Protein AF-A0A2H0BIC8-F1 (afdb_monomer_lite)

Structure (mmCIF, N/CA/C/O backbone):
data_AF-A0A2H0BIC8-F1
#
_entry.id   AF-A0A2H0BIC8-F1
#
loop_
_atom_site.group_PDB
_atom_site.id
_atom_site.type_symbol
_atom_site.label_atom_id
_atom_site.label_alt_id
_atom_site.label_comp_id
_atom_site.label_asym_id
_atom_site.label_entity_id
_atom_site.label_seq_id
_atom_site.pdbx_PDB_ins_code
_atom_site.Cartn_x
_atom_site.Cartn_y
_atom_site.Cartn_z
_atom_site.occupanc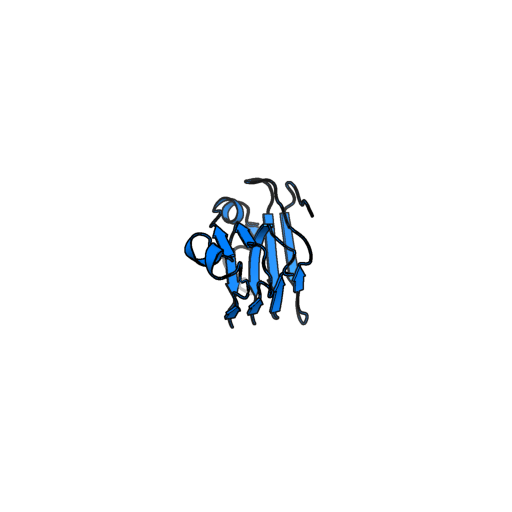y
_atom_site.B_iso_or_equiv
_atom_site.auth_seq_id
_atom_site.auth_comp_id
_atom_site.auth_asym_id
_atom_site.auth_atom_id
_atom_site.pdbx_PDB_model_num
ATOM 1 N N . MET A 1 1 ? -9.216 4.392 -8.056 1.00 85.88 1 MET A N 1
ATOM 2 C CA . MET A 1 1 ? -10.396 4.813 -7.278 1.00 85.88 1 MET A CA 1
ATOM 3 C C . MET A 1 1 ? -10.097 6.130 -6.575 1.00 85.88 1 MET A C 1
ATOM 5 O O . MET A 1 1 ? -9.037 6.263 -5.978 1.00 85.88 1 MET A O 1
ATOM 9 N N . ASN A 1 2 ? -11.008 7.102 -6.663 1.00 89.75 2 ASN A N 1
ATOM 10 C CA . ASN A 1 2 ? -10.920 8.343 -5.892 1.00 89.75 2 ASN A CA 1
ATOM 11 C C . ASN A 1 2 ? -11.881 8.257 -4.698 1.00 89.75 2 ASN A C 1
ATOM 13 O O . ASN A 1 2 ? -13.072 8.011 -4.889 1.00 89.75 2 ASN A O 1
ATOM 17 N N . LEU A 1 3 ? -11.354 8.418 -3.488 1.00 89.50 3 LEU A N 1
ATOM 18 C CA . LEU A 1 3 ? -12.114 8.424 -2.238 1.00 89.50 3 LEU A CA 1
ATOM 19 C C . LEU A 1 3 ? -12.528 9.841 -1.811 1.00 89.50 3 LEU A C 1
ATOM 21 O O . LEU A 1 3 ? -13.367 9.976 -0.919 1.00 89.50 3 LEU A O 1
ATOM 25 N N . GLY A 1 4 ? -11.986 10.880 -2.452 1.00 92.19 4 GLY A N 1
ATOM 26 C CA . GLY A 1 4 ? -12.261 12.280 -2.148 1.00 92.19 4 GLY A CA 1
ATOM 27 C C . GLY A 1 4 ? -11.980 12.606 -0.681 1.00 92.19 4 GLY A C 1
ATOM 28 O O . GLY A 1 4 ? -10.964 12.194 -0.120 1.00 92.19 4 GLY A O 1
ATOM 29 N N . ASN A 1 5 ? -12.933 13.267 -0.030 1.00 93.06 5 ASN A N 1
ATOM 30 C CA . ASN A 1 5 ? -12.885 13.636 1.387 1.00 93.06 5 ASN A CA 1
ATOM 31 C C . ASN A 1 5 ? -13.324 12.523 2.362 1.00 93.06 5 ASN A C 1
ATOM 33 O O . ASN A 1 5 ? -13.522 12.776 3.554 1.00 93.06 5 ASN A O 1
ATOM 37 N N . ARG A 1 6 ? -13.532 11.288 1.887 1.00 91.75 6 ARG A N 1
ATOM 38 C CA . ARG A 1 6 ? -13.999 10.199 2.753 1.00 91.75 6 ARG A CA 1
ATOM 39 C C . ARG A 1 6 ? -12.873 9.709 3.657 1.00 91.75 6 ARG A C 1
ATOM 41 O O . ARG A 1 6 ? -11.721 9.591 3.247 1.00 91.75 6 ARG A O 1
ATOM 48 N N . LYS A 1 7 ? -13.250 9.353 4.885 1.00 91.88 7 LYS A N 1
ATOM 49 C CA . LYS A 1 7 ? -12.394 8.630 5.828 1.00 91.88 7 LYS A CA 1
ATOM 50 C C . LYS A 1 7 ? -12.796 7.163 5.817 1.00 91.88 7 LYS A C 1
ATOM 52 O O . LYS A 1 7 ? -13.898 6.827 6.248 1.00 91.88 7 LYS A O 1
ATOM 57 N N . VAL A 1 8 ? -11.934 6.308 5.286 1.00 93.62 8 VAL A N 1
ATOM 58 C CA . VAL A 1 8 ? -12.179 4.875 5.128 1.00 93.62 8 VAL A CA 1
ATOM 59 C C . VAL A 1 8 ? -11.086 4.116 5.866 1.00 93.62 8 VAL A C 1
ATOM 61 O O . VAL A 1 8 ? -9.904 4.414 5.726 1.00 93.62 8 VAL A O 1
ATOM 64 N N . ILE A 1 9 ? -11.486 3.137 6.670 1.00 93.75 9 ILE A N 1
ATOM 65 C CA . ILE A 1 9 ? -10.557 2.233 7.343 1.00 93.75 9 ILE A CA 1
ATOM 66 C C . ILE A 1 9 ? -10.959 0.817 6.975 1.00 93.75 9 ILE A C 1
ATOM 68 O O . ILE A 1 9 ? -12.111 0.429 7.170 1.00 93.75 9 ILE A O 1
ATOM 72 N N . LEU A 1 10 ? -10.012 0.077 6.416 1.00 94.94 10 LEU A N 1
ATOM 73 C CA . LEU A 1 10 ? -10.180 -1.303 6.010 1.00 94.94 10 LEU A CA 1
ATOM 74 C C . LEU A 1 10 ? -9.388 -2.195 6.966 1.00 94.94 10 LEU A C 1
ATOM 76 O O . LEU A 1 10 ? -8.160 -2.158 6.974 1.00 94.94 10 LEU A O 1
ATOM 80 N N . PHE A 1 11 ? -10.108 -2.992 7.752 1.00 95.19 11 PHE A N 1
ATOM 81 C CA . PHE A 1 11 ? -9.542 -4.064 8.564 1.00 95.19 11 PHE A CA 1
ATOM 82 C C . PHE A 1 11 ? -9.804 -5.390 7.858 1.00 95.19 11 PHE A C 1
ATOM 84 O O . PHE A 1 11 ? -10.960 -5.716 7.586 1.00 95.19 11 PHE A O 1
ATOM 91 N N . VAL A 1 12 ? -8.747 -6.137 7.555 1.00 96.44 12 VAL A N 1
ATOM 92 C CA . VAL A 1 12 ? -8.843 -7.454 6.919 1.00 96.44 12 VAL A CA 1
ATOM 93 C C . VAL A 1 12 ? -8.196 -8.486 7.824 1.00 96.44 12 VAL A C 1
ATOM 95 O O . VAL A 1 12 ? -7.029 -8.367 8.188 1.00 96.44 12 VAL A O 1
ATOM 98 N N . ASP A 1 13 ? -8.979 -9.494 8.192 1.00 96.12 13 ASP A N 1
ATOM 99 C CA . ASP A 1 13 ? -8.536 -10.611 9.015 1.00 96.12 13 ASP A CA 1
ATOM 100 C C . ASP A 1 13 ? -8.624 -11.909 8.207 1.00 96.12 13 ASP A C 1
ATOM 102 O O . ASP A 1 13 ? -9.652 -12.216 7.601 1.00 96.12 13 ASP A O 1
ATOM 106 N N . GLY A 1 14 ? -7.525 -12.658 8.173 1.00 94.38 14 GLY A N 1
ATOM 107 C CA . GLY A 1 14 ? -7.454 -13.996 7.597 1.00 94.38 14 GLY A CA 1
ATOM 108 C C . GLY A 1 14 ? -7.264 -14.055 6.080 1.00 94.38 14 GLY A C 1
ATOM 109 O O . GLY A 1 14 ? -7.136 -15.160 5.555 1.00 94.38 14 GLY A O 1
ATOM 110 N N . ALA A 1 15 ? -7.190 -12.917 5.381 1.00 96.12 15 ALA A N 1
ATOM 111 C CA . ALA A 1 15 ? -7.044 -12.862 3.925 1.00 96.12 15 ALA A CA 1
ATOM 112 C C . ALA A 1 15 ? -6.028 -11.808 3.459 1.00 96.12 15 ALA A C 1
ATOM 114 O O . ALA A 1 15 ? -5.870 -10.756 4.081 1.00 96.12 15 ALA A O 1
ATOM 115 N N . ASP A 1 16 ? -5.365 -12.094 2.337 1.00 97.38 16 ASP A N 1
ATOM 116 C CA . ASP A 1 16 ? -4.498 -11.136 1.653 1.00 97.38 16 ASP A CA 1
ATOM 117 C C . ASP A 1 16 ? -5.321 -10.003 1.017 1.00 97.38 16 ASP A C 1
ATOM 119 O O . ASP A 1 16 ? -6.472 -10.189 0.612 1.00 97.38 16 ASP A O 1
ATOM 123 N N . VAL A 1 17 ? -4.717 -8.819 0.916 1.00 97.50 17 VAL A N 1
ATOM 124 C CA . VAL A 1 17 ? -5.339 -7.637 0.304 1.00 97.50 17 VAL A CA 1
ATOM 125 C C . VAL A 1 17 ? -4.640 -7.314 -1.005 1.00 97.50 17 VAL A C 1
ATOM 127 O O . VAL A 1 17 ? -3.421 -7.170 -1.034 1.00 97.50 17 VAL A O 1
ATOM 130 N N . TYR A 1 18 ? -5.419 -7.143 -2.071 1.00 97.44 18 TYR A N 1
ATOM 131 C CA . TYR A 1 18 ? -4.915 -6.827 -3.404 1.00 97.44 18 TYR A CA 1
ATOM 132 C C . TY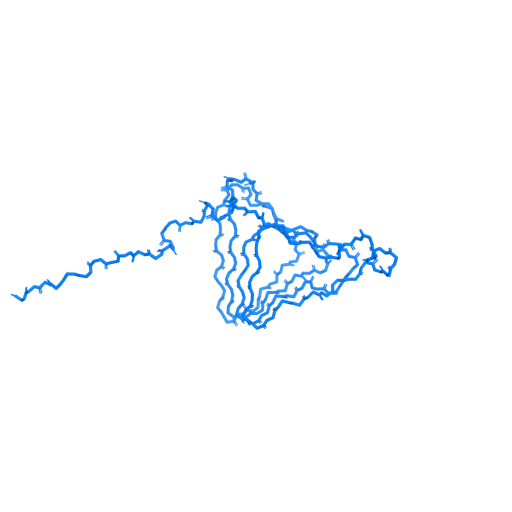R A 1 18 ? -5.366 -5.432 -3.828 1.00 97.44 18 TYR A C 1
ATOM 134 O O . TYR A 1 18 ? -6.558 -5.119 -3.820 1.00 97.44 18 TYR A O 1
ATOM 142 N N . PHE A 1 19 ? -4.408 -4.598 -4.222 1.00 96.88 19 PHE A N 1
ATOM 143 C CA . PHE A 1 19 ? -4.656 -3.299 -4.837 1.00 96.88 19 PHE A CA 1
ATOM 144 C C . PHE A 1 19 ? -4.312 -3.367 -6.319 1.00 96.88 19 PHE A C 1
ATOM 146 O O . PHE A 1 19 ? -3.144 -3.348 -6.695 1.00 96.88 19 PHE A O 1
ATOM 153 N N . GLU A 1 20 ? -5.343 -3.416 -7.159 1.00 96.31 20 GLU A N 1
ATOM 154 C CA . GLU A 1 20 ? -5.210 -3.5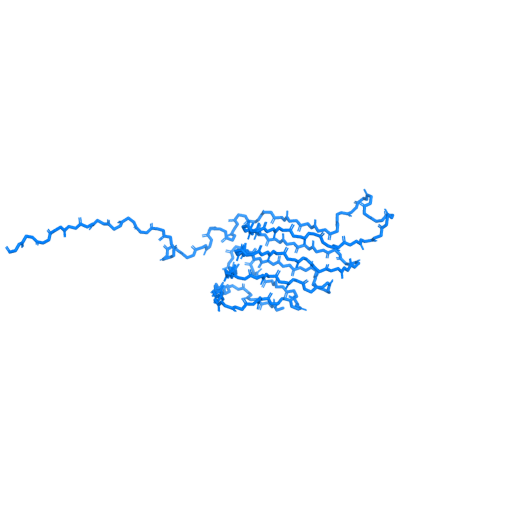17 -8.622 1.00 96.31 20 GLU A CA 1
ATOM 155 C C . GLU A 1 20 ? -5.294 -2.159 -9.338 1.00 96.31 20 GLU A C 1
ATOM 157 O O . GLU A 1 20 ? -5.155 -2.068 -10.558 1.00 96.31 20 GLU A O 1
ATOM 162 N N . GLY A 1 21 ? -5.542 -1.080 -8.594 1.00 96.00 21 GLY A N 1
ATOM 163 C CA . GLY A 1 21 ? -5.674 0.261 -9.148 1.00 96.00 21 GLY A CA 1
ATOM 164 C C . GLY A 1 21 ? -5.250 1.348 -8.171 1.00 96.00 21 GLY A C 1
ATOM 165 O O . GLY A 1 21 ? -5.212 1.139 -6.959 1.00 96.00 21 GLY A O 1
ATOM 166 N N . ASP A 1 22 ? -4.965 2.526 -8.722 1.00 96.81 22 ASP A N 1
ATOM 167 C CA . ASP A 1 22 ? -4.523 3.685 -7.947 1.00 96.81 22 ASP A CA 1
ATOM 168 C C . ASP A 1 22 ? -5.558 4.098 -6.901 1.00 96.81 22 ASP A C 1
ATOM 170 O O . ASP A 1 22 ? -6.763 4.062 -7.165 1.00 96.81 22 ASP A O 1
ATOM 174 N N . ILE A 1 23 ? -5.099 4.581 -5.751 1.00 95.69 23 ILE A N 1
ATOM 175 C CA . ILE A 1 23 ? -5.956 5.140 -4.703 1.00 95.69 23 ILE A CA 1
ATOM 176 C C . ILE A 1 23 ? -5.577 6.597 -4.482 1.00 95.69 23 ILE A C 1
ATOM 178 O O . ILE A 1 23 ? -4.413 6.907 -4.235 1.00 95.69 23 ILE A O 1
ATOM 182 N N . LYS A 1 24 ? -6.575 7.481 -4.557 1.00 94.50 24 LYS A N 1
ATOM 183 C CA . LYS A 1 24 ? -6.428 8.913 -4.283 1.00 94.50 24 LYS A CA 1
ATOM 184 C C . LYS A 1 24 ? -7.425 9.369 -3.222 1.00 94.50 24 LYS A C 1
ATOM 186 O O . LYS A 1 24 ? -8.573 8.920 -3.226 1.00 94.50 24 LYS A O 1
ATOM 191 N N . VAL A 1 25 ? -6.977 10.262 -2.352 1.00 92.88 25 VAL A N 1
ATOM 192 C CA . VAL A 1 25 ? -7.749 10.992 -1.345 1.00 92.88 25 VAL A CA 1
ATOM 193 C C . VAL A 1 25 ? -7.506 12.489 -1.537 1.00 92.88 25 VAL A C 1
ATOM 195 O O . VAL A 1 25 ? -6.449 12.898 -2.014 1.00 92.88 25 VAL A O 1
ATOM 198 N N . ASP A 1 26 ? -8.475 13.319 -1.167 1.00 92.19 26 ASP A N 1
ATOM 199 C CA . ASP A 1 26 ? -8.274 14.768 -1.189 1.00 92.19 26 ASP A CA 1
ATOM 200 C C . ASP A 1 26 ? -7.326 15.150 -0.042 1.00 92.19 26 ASP A C 1
ATOM 202 O O . ASP A 1 26 ? -7.629 14.901 1.130 1.00 92.19 26 ASP A O 1
ATOM 206 N N . GLU A 1 27 ? -6.168 15.724 -0.375 1.00 85.38 27 GLU A N 1
ATOM 207 C CA . GLU A 1 27 ? -5.122 16.073 0.595 1.00 85.38 27 GLU A CA 1
ATOM 208 C C . GLU A 1 27 ? -5.691 16.954 1.724 1.00 85.38 27 GLU A C 1
ATOM 210 O O . GLU A 1 27 ? -6.427 17.917 1.496 1.00 85.38 27 GLU A O 1
ATOM 215 N N . GLY A 1 28 ? -5.394 16.595 2.976 1.00 86.69 28 GLY A N 1
ATOM 216 C CA . GLY A 1 28 ? -5.899 17.306 4.154 1.00 86.69 28 GLY A CA 1
ATOM 217 C C . GLY A 1 28 ? -7.390 17.117 4.473 1.00 86.69 28 GLY A C 1
ATOM 218 O O . GLY A 1 28 ? -7.852 17.661 5.477 1.00 86.69 28 GLY A O 1
ATOM 219 N N . GLN A 1 29 ? -8.143 16.326 3.700 1.00 90.62 29 GLN A N 1
ATOM 220 C CA . GLN A 1 29 ? -9.574 16.085 3.946 1.00 90.62 29 GLN A CA 1
ATOM 221 C C . GLN A 1 29 ? -9.943 14.598 3.991 1.00 90.62 29 GLN A C 1
ATOM 223 O O . GLN A 1 29 ? -10.707 14.180 4.866 1.00 90.62 29 GLN A O 1
ATOM 228 N N . GLY A 1 30 ? -9.400 13.801 3.071 1.00 91.56 30 GLY A N 1
ATOM 229 C CA . GLY A 1 30 ? -9.616 12.361 2.993 1.00 91.56 30 GLY A CA 1
ATOM 230 C C . GLY A 1 30 ? -8.605 11.561 3.812 1.00 91.56 30 GLY A C 1
ATOM 231 O O . GLY A 1 30 ? -7.499 12.010 4.095 1.00 91.56 30 GLY A O 1
ATOM 232 N N . PHE A 1 31 ? -8.992 10.352 4.212 1.00 92.81 31 PHE A N 1
ATOM 233 C CA . PHE A 1 31 ? -8.119 9.448 4.956 1.00 92.81 31 PHE A CA 1
ATOM 234 C C . PHE A 1 31 ? -8.383 8.008 4.537 1.00 92.81 31 PHE A C 1
ATOM 236 O O . PHE A 1 31 ? -9.535 7.573 4.523 1.00 92.81 31 PHE A O 1
ATOM 243 N N . PHE A 1 32 ? -7.324 7.258 4.244 1.00 94.81 32 PHE A N 1
ATOM 244 C CA . PHE A 1 32 ? -7.428 5.833 3.970 1.00 94.81 32 PHE A CA 1
ATOM 245 C C . PHE A 1 32 ? -6.364 5.057 4.741 1.00 94.81 32 PHE A C 1
ATOM 247 O O . PHE A 1 32 ? -5.171 5.334 4.621 1.00 94.81 32 PHE A O 1
ATOM 254 N N . LEU A 1 33 ? -6.816 4.098 5.546 1.00 95.06 33 LEU A N 1
ATOM 255 C CA . LEU A 1 33 ? -5.970 3.211 6.339 1.00 95.06 33 LEU A CA 1
ATOM 256 C C . LEU A 1 33 ? -6.346 1.766 6.050 1.00 95.06 33 LEU A C 1
ATOM 258 O O . LEU A 1 33 ? -7.524 1.409 6.075 1.00 95.06 33 LEU A O 1
ATOM 262 N N . VAL A 1 34 ? -5.334 0.943 5.815 1.00 96.25 34 VAL A N 1
ATOM 263 C CA . VAL A 1 34 ? -5.475 -0.485 5.552 1.00 96.25 34 VAL A CA 1
ATOM 264 C C . VAL A 1 34 ? -4.658 -1.237 6.585 1.00 96.25 34 VAL A C 1
ATOM 266 O O . VAL A 1 34 ? -3.454 -1.019 6.700 1.00 96.25 34 VAL A O 1
ATOM 269 N N . ILE A 1 35 ? -5.322 -2.114 7.328 1.00 96.06 35 ILE A N 1
ATOM 270 C CA . ILE A 1 35 ? -4.710 -2.986 8.325 1.00 96.06 35 ILE A CA 1
ATOM 271 C C . ILE A 1 35 ? -5.058 -4.424 7.953 1.00 96.06 35 ILE A C 1
ATOM 273 O O . ILE A 1 35 ? -6.238 -4.773 7.887 1.00 96.06 35 ILE A O 1
ATOM 277 N N . SER A 1 36 ? -4.041 -5.247 7.708 1.00 97.12 36 SER A N 1
ATOM 278 C CA . SER A 1 36 ? -4.193 -6.673 7.416 1.00 97.12 36 SER A CA 1
ATOM 279 C C . SER A 1 36 ? -3.257 -7.511 8.279 1.00 97.12 36 SER A C 1
ATOM 281 O O . SER A 1 36 ? -2.078 -7.187 8.413 1.00 97.12 36 SER A O 1
ATOM 283 N N . ASN A 1 37 ? -3.753 -8.628 8.817 1.00 96.81 37 ASN A N 1
ATOM 284 C CA . ASN A 1 37 ? -2.901 -9.622 9.481 1.00 96.81 37 ASN A CA 1
ATOM 285 C C . ASN A 1 37 ? -2.219 -10.604 8.499 1.00 96.81 37 ASN A C 1
ATOM 287 O O . ASN A 1 37 ? -1.572 -11.572 8.911 1.00 96.81 37 ASN A O 1
ATOM 291 N N . LYS A 1 38 ? -2.382 -10.382 7.192 1.00 97.56 38 LYS A N 1
ATOM 292 C CA . LYS A 1 38 ? -1.761 -11.144 6.102 1.00 97.56 38 LYS A CA 1
ATOM 293 C C . LYS A 1 38 ? -0.903 -10.223 5.235 1.00 97.56 38 LYS A C 1
ATOM 295 O O . LYS A 1 38 ? -0.307 -9.272 5.747 1.00 97.56 38 LYS A O 1
ATOM 300 N N . ASN A 1 39 ? -0.761 -10.542 3.951 1.00 98.12 39 ASN A N 1
ATOM 301 C CA . ASN A 1 39 ? 0.026 -9.756 3.019 1.00 98.12 39 ASN A CA 1
ATOM 302 C C . ASN A 1 39 ? -0.835 -8.686 2.343 1.00 98.12 39 ASN A C 1
ATOM 304 O O . ASN A 1 39 ? -2.044 -8.838 2.154 1.00 98.12 39 ASN A O 1
ATOM 308 N N . ILE A 1 40 ? -0.178 -7.604 1.946 1.00 98.44 40 ILE A N 1
ATOM 309 C CA . ILE A 1 40 ? -0.725 -6.577 1.068 1.00 98.44 40 ILE A CA 1
ATOM 310 C C . ILE A 1 40 ? 0.064 -6.633 -0.239 1.00 98.44 40 ILE A C 1
ATOM 312 O O . ILE A 1 40 ? 1.283 -6.456 -0.243 1.00 98.44 40 ILE A O 1
ATOM 316 N N . TYR A 1 41 ? -0.639 -6.873 -1.341 1.00 98.25 41 TYR A N 1
ATOM 317 C CA . TYR A 1 41 ? -0.090 -6.940 -2.688 1.00 98.25 41 TYR A CA 1
ATOM 318 C C . TYR A 1 41 ? -0.534 -5.729 -3.497 1.00 98.25 41 TYR A C 1
ATOM 320 O O . TYR A 1 41 ? -1.728 -5.450 -3.629 1.00 98.25 41 TYR A O 1
ATOM 328 N N . ILE A 1 42 ? 0.436 -5.023 -4.065 1.00 98.06 42 ILE A N 1
ATOM 329 C CA . ILE A 1 42 ? 0.210 -3.939 -5.011 1.00 98.06 42 ILE A CA 1
ATOM 330 C C . ILE A 1 42 ? 0.472 -4.480 -6.414 1.00 98.06 42 ILE A C 1
ATOM 332 O O . ILE A 1 42 ? 1.549 -5.007 -6.692 1.00 98.06 42 ILE A O 1
ATOM 336 N N . ASP A 1 43 ? -0.510 -4.358 -7.305 1.00 97.69 43 ASP A N 1
ATOM 337 C CA . ASP A 1 43 ? -0.337 -4.736 -8.704 1.00 97.69 43 ASP A CA 1
ATOM 338 C C . ASP A 1 43 ? 0.704 -3.829 -9.378 1.00 97.69 43 ASP A C 1
ATOM 340 O O . ASP A 1 43 ? 0.804 -2.627 -9.105 1.00 97.69 43 ASP A O 1
ATOM 344 N N . SER A 1 44 ? 1.484 -4.393 -10.296 1.00 96.62 44 SER A N 1
ATOM 345 C CA . SER A 1 44 ? 2.562 -3.676 -10.976 1.00 96.62 44 SER A CA 1
ATOM 346 C C . SER A 1 44 ? 2.080 -2.535 -11.878 1.00 96.62 44 SER A C 1
ATOM 348 O O . SER A 1 44 ? 2.863 -1.650 -12.229 1.00 96.62 44 SER A O 1
ATOM 350 N N . LYS A 1 45 ? 0.790 -2.505 -12.238 1.00 96.06 45 LYS A N 1
ATOM 351 C CA . LYS A 1 45 ? 0.170 -1.419 -13.009 1.00 96.06 45 LYS A CA 1
ATOM 352 C C . LYS A 1 45 ? -0.183 -0.208 -12.155 1.00 96.06 45 LYS A C 1
ATOM 354 O O . LYS A 1 45 ? -0.378 0.861 -12.734 1.00 96.06 45 LYS A O 1
ATOM 359 N N . VAL A 1 46 ? -0.276 -0.359 -10.832 1.00 97.25 46 VAL A N 1
ATOM 360 C CA . VAL A 1 46 ? -0.555 0.748 -9.908 1.00 97.25 46 VAL A CA 1
ATOM 361 C C . VAL A 1 46 ? 0.621 1.712 -9.921 1.00 97.25 46 VAL A C 1
ATOM 363 O O . VAL A 1 46 ? 1.768 1.294 -9.798 1.00 97.25 46 VAL A O 1
ATOM 366 N N . THR A 1 47 ? 0.351 3.002 -10.052 1.00 97.19 47 THR A N 1
ATOM 367 C CA . THR A 1 47 ? 1.377 4.056 -10.081 1.00 97.19 47 THR A CA 1
ATOM 368 C C . THR A 1 47 ? 1.250 5.031 -8.921 1.00 97.19 47 THR A C 1
ATOM 370 O O . THR A 1 47 ? 2.245 5.637 -8.537 1.00 97.19 47 THR A O 1
ATOM 373 N N . GLY A 1 48 ? 0.063 5.149 -8.319 1.00 96.44 48 GLY A N 1
ATOM 374 C CA . GLY A 1 48 ? -0.193 6.095 -7.237 1.00 96.44 48 GLY A CA 1
ATOM 375 C C . GLY A 1 48 ? -1.057 5.511 -6.127 1.00 96.44 48 GLY A C 1
ATOM 376 O O . GLY A 1 48 ? -2.185 5.079 -6.364 1.00 96.44 48 GLY A O 1
ATOM 377 N N . LEU A 1 49 ? -0.556 5.562 -4.896 1.00 96.56 49 LEU A N 1
ATOM 378 C CA . LEU A 1 49 ? -1.296 5.185 -3.695 1.00 96.56 49 LEU A CA 1
ATOM 379 C C . LEU A 1 49 ? -1.210 6.298 -2.661 1.00 96.56 49 LEU A C 1
ATOM 381 O O . LEU A 1 49 ? -0.125 6.772 -2.345 1.00 96.56 49 LEU A O 1
ATOM 385 N N . GLN A 1 50 ? -2.353 6.683 -2.109 1.00 95.19 50 GLN A N 1
ATOM 386 C CA . GLN A 1 50 ? -2.433 7.617 -0.992 1.00 95.19 50 GLN A CA 1
ATOM 387 C C . GLN A 1 50 ? -3.130 6.933 0.181 1.00 95.19 50 GLN A C 1
ATOM 389 O O . GLN A 1 50 ? -4.360 6.839 0.208 1.00 95.19 50 GLN A O 1
ATOM 394 N N . ALA A 1 51 ? -2.344 6.377 1.103 1.00 94.44 51 ALA A N 1
ATOM 395 C CA . ALA A 1 51 ? -2.867 5.632 2.244 1.00 94.44 51 ALA A CA 1
ATOM 396 C C . ALA A 1 51 ? -1.808 5.396 3.329 1.00 94.44 51 ALA A C 1
ATOM 398 O O . ALA A 1 51 ? -0.603 5.541 3.115 1.00 94.44 51 ALA A O 1
ATOM 399 N N . VAL A 1 52 ? -2.283 4.950 4.488 1.00 95.31 52 VAL A N 1
ATOM 400 C CA . VAL A 1 52 ? -1.456 4.313 5.514 1.00 95.31 52 VAL A CA 1
ATOM 401 C C . VAL A 1 52 ? -1.687 2.803 5.448 1.00 95.31 52 VAL A C 1
ATOM 403 O O . VAL A 1 52 ? -2.827 2.347 5.529 1.00 95.31 52 VAL A O 1
ATOM 406 N N . PHE A 1 53 ? -0.617 2.030 5.298 1.00 96.69 53 PHE A N 1
ATOM 407 C CA . PHE A 1 53 ? -0.653 0.573 5.206 1.00 96.69 53 PHE A CA 1
ATOM 408 C C . PHE A 1 53 ? 0.032 -0.067 6.402 1.00 96.69 53 PHE A C 1
ATOM 410 O O . PHE A 1 53 ? 1.127 0.336 6.800 1.00 96.69 53 PHE A O 1
ATOM 417 N N . LEU A 1 54 ? -0.609 -1.106 6.920 1.00 96.50 54 LEU A N 1
ATOM 418 C CA . LEU A 1 54 ? -0.125 -1.907 8.023 1.00 96.50 54 LEU A CA 1
ATOM 419 C C . LEU A 1 54 ? -0.369 -3.389 7.718 1.00 96.50 54 LEU A C 1
ATOM 421 O O . LEU A 1 54 ? -1.519 -3.800 7.560 1.00 96.50 54 LEU A O 1
ATOM 425 N N . ALA A 1 55 ? 0.702 -4.174 7.611 1.00 97.75 55 ALA A N 1
ATOM 426 C CA . ALA A 1 55 ? 0.636 -5.599 7.285 1.00 97.75 55 ALA A CA 1
ATOM 427 C C . ALA A 1 55 ? 1.430 -6.446 8.287 1.00 97.75 55 ALA A C 1
ATOM 429 O O . ALA A 1 55 ? 2.627 -6.233 8.456 1.00 97.75 55 ALA A O 1
ATOM 430 N N . ASP A 1 56 ? 0.829 -7.457 8.908 1.00 96.81 56 ASP A N 1
ATOM 431 C CA . ASP A 1 56 ? 1.592 -8.327 9.819 1.00 96.81 56 ASP A CA 1
ATOM 432 C C . ASP A 1 56 ? 2.624 -9.176 9.062 1.00 96.81 56 ASP A C 1
ATOM 434 O O . ASP A 1 56 ? 3.746 -9.361 9.534 1.00 96.81 56 ASP A O 1
ATOM 438 N N . GLN A 1 57 ? 2.284 -9.674 7.867 1.00 96.94 57 GLN A N 1
ATOM 439 C CA . GLN A 1 57 ? 3.196 -10.531 7.104 1.00 96.94 57 GLN A CA 1
ATOM 440 C C . GLN A 1 57 ? 4.081 -9.742 6.145 1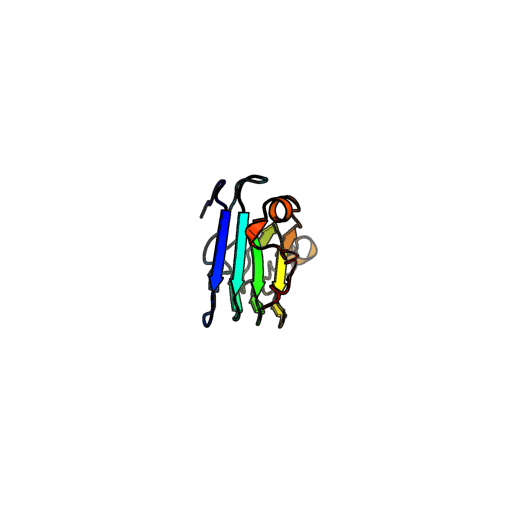.00 96.94 57 GLN A C 1
ATOM 442 O O . GLN A 1 57 ? 5.296 -9.699 6.321 1.00 96.94 57 GLN A O 1
ATOM 447 N N . GLY A 1 58 ? 3.513 -9.107 5.124 1.00 97.50 58 GLY A N 1
ATOM 448 C CA . GLY A 1 58 ? 4.349 -8.411 4.159 1.00 97.50 58 GLY A CA 1
ATOM 449 C C . GLY A 1 58 ? 3.621 -7.433 3.262 1.00 97.50 58 GLY A C 1
ATOM 450 O O . GLY A 1 58 ? 2.420 -7.547 3.034 1.00 97.50 58 GLY A O 1
ATOM 451 N N . PHE A 1 59 ? 4.379 -6.476 2.743 1.00 98.31 59 PHE A N 1
ATOM 452 C CA . PHE A 1 59 ? 3.935 -5.519 1.740 1.00 98.31 59 PHE A CA 1
ATOM 453 C C . PHE A 1 59 ? 4.755 -5.716 0.464 1.00 98.31 59 PHE A C 1
ATOM 455 O O . PHE A 1 59 ? 5.976 -5.589 0.503 1.00 98.31 59 PHE A O 1
ATOM 462 N N . TYR A 1 60 ? 4.097 -6.030 -0.649 1.00 98.31 60 TYR A N 1
ATOM 463 C CA . TYR A 1 60 ? 4.732 -6.411 -1.913 1.00 98.31 60 TYR A CA 1
ATOM 464 C C . TYR A 1 60 ? 4.344 -5.415 -3.006 1.00 98.31 60 TYR A C 1
ATOM 466 O O . TYR A 1 60 ? 3.157 -5.251 -3.291 1.00 98.31 60 TYR A O 1
ATOM 474 N N . THR A 1 61 ? 5.323 -4.745 -3.624 1.00 97.56 61 THR A N 1
ATOM 475 C CA . THR A 1 61 ? 5.067 -3.677 -4.617 1.00 97.56 61 THR A CA 1
ATOM 476 C C . THR A 1 61 ? 4.759 -4.191 -6.029 1.00 97.56 61 THR A C 1
ATOM 478 O O . THR A 1 61 ? 4.375 -3.397 -6.899 1.00 97.56 61 THR A O 1
ATOM 481 N N . GLY A 1 62 ? 4.911 -5.507 -6.233 1.00 96.31 62 GLY A N 1
ATOM 482 C CA . GLY A 1 62 ? 4.679 -6.205 -7.494 1.00 96.31 62 GLY A CA 1
ATOM 483 C C . GLY A 1 62 ? 5.816 -5.998 -8.497 1.00 96.31 62 GLY A C 1
ATOM 484 O O . GLY A 1 62 ? 6.349 -4.902 -8.634 1.00 96.31 62 GLY A O 1
ATOM 485 N N . THR A 1 63 ? 6.195 -7.046 -9.229 1.00 96.75 63 THR A N 1
ATOM 486 C CA . THR A 1 63 ? 7.246 -6.947 -10.255 1.00 96.75 63 THR A CA 1
ATOM 487 C C . THR A 1 63 ? 6.725 -6.215 -11.491 1.00 96.75 63 THR A C 1
ATOM 489 O O . THR A 1 63 ? 5.760 -6.655 -12.120 1.00 96.75 63 THR A O 1
ATOM 492 N N . GLY A 1 64 ? 7.364 -5.103 -11.851 1.00 94.94 64 GLY A N 1
ATOM 493 C CA . GLY A 1 64 ? 6.973 -4.286 -12.999 1.00 94.94 64 GLY A CA 1
ATOM 494 C C . GLY A 1 64 ? 7.959 -3.180 -13.342 1.00 94.94 64 GLY A C 1
ATOM 495 O O . GLY A 1 64 ? 8.912 -2.938 -12.608 1.00 94.94 64 GLY A O 1
ATOM 496 N N . ASP A 1 65 ? 7.671 -2.496 -14.447 1.00 95.06 65 ASP A N 1
ATOM 497 C CA . ASP A 1 65 ? 8.508 -1.473 -15.088 1.00 95.06 65 ASP A CA 1
ATOM 498 C C . ASP A 1 65 ? 7.962 -0.041 -14.939 1.00 95.06 65 ASP A C 1
ATOM 500 O O . ASP A 1 65 ? 8.433 0.901 -15.584 1.00 95.06 65 ASP A O 1
ATOM 504 N N . LYS A 1 66 ? 6.952 0.136 -14.082 1.00 95.62 66 LYS A N 1
ATOM 505 C CA . LYS A 1 66 ? 6.322 1.427 -13.789 1.00 95.62 66 LYS A CA 1
ATOM 506 C C . LYS A 1 66 ? 6.679 1.896 -12.393 1.00 95.62 66 LYS A C 1
ATOM 508 O O . LYS A 1 66 ? 6.574 1.129 -11.446 1.00 95.62 66 LYS A O 1
ATOM 513 N N . GLN A 1 67 ? 7.004 3.173 -12.236 1.00 96.69 67 GLN A N 1
ATOM 514 C CA . GLN A 1 67 ? 7.285 3.732 -10.916 1.00 96.69 67 GLN A CA 1
ATOM 515 C C . GLN A 1 67 ? 6.044 3.663 -10.008 1.00 96.69 67 GLN A C 1
ATOM 517 O O . GLN A 1 67 ? 4.931 3.952 -10.454 1.00 96.69 67 GLN A O 1
ATOM 522 N N . LEU A 1 68 ? 6.235 3.273 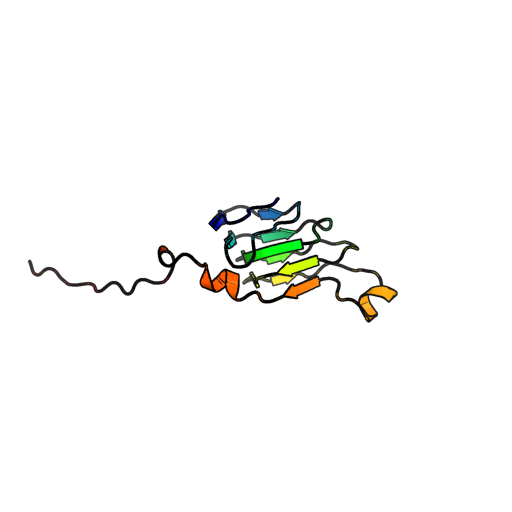-8.744 1.00 97.94 68 LEU A N 1
ATOM 523 C CA . LEU A 1 68 ? 5.219 3.379 -7.695 1.00 97.94 68 LEU A CA 1
ATOM 524 C C . LEU A 1 68 ? 5.462 4.635 -6.870 1.00 97.94 68 LEU A C 1
ATOM 526 O O . LEU A 1 68 ? 6.556 4.811 -6.341 1.00 97.94 68 LEU A O 1
ATOM 530 N N . HIS A 1 69 ? 4.433 5.451 -6.671 1.00 97.62 69 HIS A N 1
ATOM 531 C CA . HIS A 1 69 ? 4.465 6.542 -5.705 1.00 97.62 69 HIS A CA 1
ATOM 532 C C . HIS A 1 69 ? 3.431 6.304 -4.608 1.00 97.62 69 HIS A C 1
ATOM 534 O O . HIS A 1 69 ? 2.224 6.336 -4.849 1.00 97.62 69 HIS A O 1
ATOM 540 N N . VAL A 1 70 ? 3.914 6.053 -3.393 1.00 97.06 70 VAL A N 1
ATOM 541 C CA . VAL A 1 70 ? 3.094 5.915 -2.191 1.00 97.06 70 VAL A CA 1
ATOM 542 C C . VAL A 1 70 ? 3.223 7.187 -1.364 1.00 97.06 70 VAL A C 1
ATOM 544 O O . VAL A 1 70 ? 4.272 7.439 -0.777 1.00 97.06 70 VAL A O 1
ATOM 547 N N . LYS A 1 71 ? 2.151 7.975 -1.283 1.00 95.62 71 LYS A N 1
ATOM 548 C CA . LYS A 1 71 ? 2.027 9.060 -0.309 1.00 95.62 71 LYS A CA 1
ATOM 549 C C . LYS A 1 71 ? 1.342 8.548 0.955 1.00 95.62 71 LYS A C 1
ATOM 551 O O . LYS A 1 71 ? 0.253 7.978 0.896 1.00 95.62 71 LYS A O 1
ATOM 556 N N . GLY A 1 72 ? 1.972 8.761 2.098 1.00 93.69 72 GLY A N 1
ATOM 557 C CA . GLY A 1 72 ? 1.529 8.263 3.392 1.00 93.69 72 GLY A CA 1
ATOM 558 C C . GLY A 1 72 ? 2.601 7.403 4.030 1.00 93.69 72 GLY A C 1
ATOM 559 O O . GLY A 1 72 ? 3.724 7.863 4.234 1.00 93.69 72 GLY A O 1
ATOM 560 N N . SER A 1 73 ? 2.266 6.182 4.441 1.00 94.19 73 SER A N 1
ATOM 561 C CA . SER A 1 73 ? 3.233 5.321 5.131 1.00 94.19 73 SER A CA 1
ATOM 562 C C . SER A 1 73 ? 2.926 3.847 4.977 1.00 94.19 73 SER A C 1
ATOM 564 O O . SER A 1 73 ? 1.769 3.448 4.892 1.00 94.19 73 SER A O 1
ATOM 566 N N . VAL A 1 74 ? 3.985 3.044 4.980 1.00 96.31 74 VAL A N 1
ATOM 567 C CA . VAL A 1 74 ? 3.920 1.588 4.907 1.00 96.31 74 VAL A CA 1
ATOM 568 C C . VAL A 1 74 ? 4.693 1.020 6.082 1.00 96.31 74 VAL A C 1
ATOM 570 O O . VAL A 1 74 ? 5.864 1.341 6.271 1.00 96.31 74 VAL A O 1
ATOM 573 N N . ALA A 1 75 ? 4.039 0.164 6.853 1.00 95.88 75 ALA A N 1
ATOM 574 C CA . ALA A 1 75 ? 4.673 -0.644 7.876 1.00 95.88 75 ALA A CA 1
ATOM 575 C C . ALA A 1 75 ? 4.275 -2.105 7.671 1.00 95.88 75 ALA A C 1
ATOM 577 O O . ALA A 1 75 ? 3.101 -2.420 7.469 1.00 95.88 75 ALA A O 1
ATOM 578 N N . ALA A 1 76 ? 5.260 -2.996 7.733 1.00 97.19 76 ALA A N 1
ATOM 579 C CA . ALA A 1 76 ? 5.017 -4.425 7.740 1.00 97.19 76 ALA A CA 1
ATOM 580 C C . ALA A 1 76 ? 5.937 -5.117 8.748 1.00 97.19 76 ALA A C 1
ATOM 582 O O . ALA A 1 76 ? 7.132 -4.822 8.769 1.00 97.19 76 ALA A O 1
ATOM 583 N N . TRP A 1 77 ? 5.397 -6.011 9.583 1.00 96.06 77 TRP A N 1
ATOM 584 C CA . TRP A 1 77 ? 6.199 -6.687 10.616 1.00 96.06 77 TRP A CA 1
ATOM 585 C C . TRP A 1 77 ? 7.121 -7.752 10.040 1.00 96.06 77 TRP A C 1
ATOM 587 O O . TRP A 1 77 ? 8.251 -7.874 10.504 1.00 96.06 77 TRP A O 1
ATOM 597 N N . GLY A 1 78 ? 6.660 -8.523 9.054 1.00 96.38 78 GLY A N 1
ATOM 598 C CA . GLY A 1 78 ? 7.522 -9.489 8.381 1.00 96.38 78 GLY A CA 1
ATOM 599 C C . GLY A 1 78 ? 8.476 -8.803 7.405 1.00 96.38 78 GLY A C 1
ATOM 600 O O . GLY A 1 78 ? 9.683 -8.814 7.633 1.00 96.38 78 GLY A O 1
ATOM 601 N N . GLN A 1 79 ? 7.962 -8.211 6.320 1.00 96.75 79 GLN A N 1
ATOM 602 C CA . GLN A 1 79 ? 8.818 -7.535 5.334 1.00 96.75 79 GLN A CA 1
ATOM 603 C C . GLN A 1 79 ? 8.113 -6.497 4.457 1.00 96.75 79 GLN A C 1
ATOM 605 O O . GLN A 1 79 ? 6.939 -6.625 4.115 1.00 96.75 79 GLN A O 1
ATOM 610 N N . VAL A 1 80 ? 8.885 -5.515 3.994 1.00 97.56 80 VAL A N 1
ATOM 611 C CA . VAL A 1 80 ? 8.529 -4.669 2.849 1.00 97.56 80 VAL A CA 1
ATOM 612 C C . VAL A 1 80 ? 9.388 -5.114 1.667 1.00 97.56 80 VAL A C 1
ATOM 614 O O . VAL A 1 80 ? 10.608 -4.971 1.699 1.00 97.56 80 VAL A O 1
ATOM 617 N N . HIS A 1 81 ? 8.758 -5.686 0.643 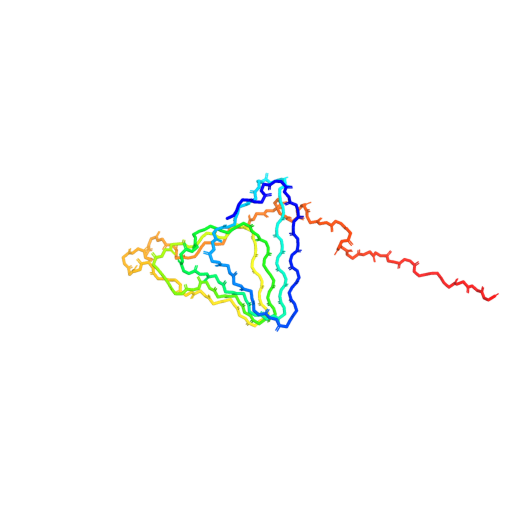1.00 97.56 81 HIS A N 1
ATOM 618 C CA . HIS A 1 81 ? 9.419 -6.214 -0.545 1.00 97.56 81 HIS A CA 1
ATOM 619 C C . HIS A 1 81 ? 9.234 -5.242 -1.715 1.00 97.56 81 HIS A C 1
ATOM 621 O O . HIS A 1 81 ? 8.143 -5.120 -2.277 1.00 97.56 81 HIS A O 1
ATOM 627 N N . LEU A 1 82 ? 10.326 -4.562 -2.071 1.00 97.00 82 LEU A N 1
ATOM 628 C CA . LEU A 1 82 ? 10.423 -3.692 -3.242 1.00 97.00 82 LEU A CA 1
ATOM 629 C C . LEU A 1 82 ? 10.840 -4.540 -4.446 1.00 97.00 82 LEU A C 1
ATOM 631 O O . LEU A 1 82 ? 11.885 -5.188 -4.414 1.00 97.00 82 LEU A O 1
ATOM 635 N N . GLN A 1 83 ? 9.984 -4.615 -5.458 1.00 97.38 83 GLN A N 1
ATOM 636 C CA . GLN A 1 83 ? 10.082 -5.579 -6.555 1.00 97.38 83 GLN A CA 1
ATOM 637 C C . GLN A 1 83 ? 10.141 -4.924 -7.936 1.00 97.38 83 GLN A C 1
ATOM 639 O O . GLN A 1 83 ? 10.233 -5.646 -8.934 1.00 97.38 83 GLN A O 1
ATOM 644 N N . ARG A 1 84 ? 10.036 -3.593 -8.026 1.00 97.00 84 ARG A N 1
ATOM 645 C CA . ARG A 1 84 ? 9.980 -2.894 -9.311 1.00 97.00 84 ARG A CA 1
ATOM 646 C C . ARG A 1 84 ? 11.365 -2.623 -9.872 1.00 97.00 84 ARG A C 1
ATOM 648 O O . ARG A 1 84 ? 12.321 -2.375 -9.146 1.00 97.00 84 ARG A O 1
ATOM 655 N N . ASP A 1 85 ? 11.442 -2.654 -11.195 1.00 96.19 85 ASP A N 1
ATOM 656 C CA . ASP A 1 85 ? 12.666 -2.441 -11.955 1.00 96.19 85 ASP A CA 1
ATOM 657 C C . ASP A 1 85 ? 12.337 -1.626 -13.213 1.00 96.19 85 ASP A C 1
ATOM 659 O O . ASP A 1 85 ? 11.707 -2.125 -14.144 1.00 96.19 85 ASP A O 1
ATOM 663 N N . LEU A 1 86 ? 12.765 -0.359 -13.260 1.00 95.56 86 LEU A N 1
ATOM 664 C CA . LEU A 1 86 ? 12.560 0.523 -14.420 1.00 95.56 86 LEU A CA 1
ATOM 665 C C . LEU A 1 86 ? 13.582 0.270 -15.547 1.00 95.56 86 LEU A C 1
ATOM 667 O O . LEU A 1 86 ? 13.587 0.982 -16.558 1.00 95.56 86 LEU A O 1
ATOM 671 N N . GLY A 1 87 ? 14.460 -0.718 -15.378 1.00 95.00 87 GLY A N 1
ATOM 672 C CA . GLY A 1 87 ? 15.615 -0.999 -16.215 1.00 95.00 87 GLY A CA 1
ATOM 673 C C . GLY A 1 87 ? 16.861 -0.229 -15.772 1.00 95.00 87 GLY A C 1
ATOM 674 O O . GLY A 1 87 ? 16.786 0.884 -15.246 1.00 95.00 87 GLY A O 1
ATOM 675 N N . ALA A 1 88 ? 18.035 -0.806 -16.050 1.00 91.38 88 ALA A N 1
ATOM 676 C CA . ALA A 1 88 ? 19.334 -0.317 -15.571 1.00 91.38 88 ALA A CA 1
ATOM 677 C C . ALA A 1 88 ? 19.594 1.177 -15.841 1.00 91.38 88 ALA A C 1
ATOM 679 O O . ALA A 1 88 ? 20.104 1.875 -14.971 1.00 91.38 88 ALA A O 1
ATOM 680 N N . ALA A 1 89 ? 19.214 1.679 -17.021 1.00 91.12 89 ALA A N 1
ATOM 681 C CA . ALA A 1 89 ? 19.411 3.084 -17.378 1.00 91.12 89 ALA A CA 1
ATOM 682 C C . ALA A 1 89 ? 18.520 4.042 -16.569 1.00 91.12 89 ALA A C 1
ATOM 684 O O . ALA A 1 89 ? 18.951 5.142 -16.253 1.00 91.12 89 ALA A O 1
ATOM 685 N N . LYS A 1 90 ? 17.286 3.643 -16.234 1.00 92.25 90 LYS A N 1
ATOM 686 C CA . LYS A 1 90 ? 16.345 4.505 -15.501 1.00 92.25 90 LYS A CA 1
ATOM 687 C C . LYS A 1 90 ? 16.527 4.406 -13.992 1.00 92.25 90 LYS A C 1
ATOM 689 O O . LYS A 1 90 ? 16.456 5.429 -13.324 1.00 92.25 90 LYS A O 1
ATOM 694 N N . ASN A 1 91 ? 16.817 3.216 -13.465 1.00 92.00 91 ASN A N 1
ATOM 695 C CA . ASN A 1 91 ? 17.057 3.024 -12.031 1.00 92.00 91 ASN A CA 1
ATOM 696 C C . ASN A 1 91 ? 18.273 3.809 -11.513 1.00 92.00 91 ASN A C 1
ATOM 698 O O . ASN A 1 91 ? 18.373 4.036 -10.312 1.00 92.00 91 ASN A O 1
ATOM 702 N N . ALA A 1 92 ? 19.193 4.209 -12.400 1.00 93.56 92 ALA A N 1
ATOM 703 C CA . ALA A 1 92 ? 20.344 5.035 -12.046 1.00 93.56 92 ALA A CA 1
ATOM 704 C C . ALA A 1 92 ? 19.937 6.432 -11.544 1.00 93.56 92 ALA A C 1
ATOM 706 O O . ALA A 1 92 ? 20.533 6.933 -10.595 1.00 93.56 92 ALA A O 1
ATOM 707 N N . ASP A 1 93 ? 18.896 7.019 -12.144 1.00 95.31 93 ASP A N 1
ATOM 708 C CA . ASP A 1 93 ? 18.490 8.408 -11.897 1.00 95.31 93 ASP A CA 1
ATOM 709 C C . ASP A 1 93 ? 17.060 8.528 -11.348 1.00 95.31 93 ASP A C 1
ATOM 711 O O . ASP A 1 93 ? 16.593 9.618 -11.019 1.00 95.31 93 ASP A O 1
ATOM 715 N N . THR A 1 94 ? 16.310 7.428 -11.293 1.00 94.69 94 THR A N 1
ATOM 716 C CA . THR A 1 94 ? 14.902 7.417 -10.893 1.00 94.69 94 THR A CA 1
ATOM 717 C C . THR A 1 94 ? 14.604 6.196 -10.022 1.00 94.69 94 THR A C 1
ATOM 719 O O . THR A 1 94 ? 14.749 5.068 -10.493 1.00 94.69 94 THR A O 1
ATOM 722 N N . PRO A 1 95 ? 14.148 6.377 -8.769 1.00 95.62 95 PRO A N 1
ATOM 723 C CA . PRO A 1 95 ? 13.761 5.255 -7.918 1.00 95.62 95 PRO A CA 1
ATOM 724 C C . PRO A 1 95 ? 12.525 4.544 -8.482 1.00 95.62 95 PRO A C 1
ATOM 726 O O . PRO A 1 95 ? 11.572 5.200 -8.901 1.00 95.62 95 PRO A O 1
ATOM 729 N N . ALA A 1 96 ? 12.511 3.211 -8.467 1.00 96.75 96 ALA A N 1
ATOM 730 C CA . ALA A 1 96 ? 11.360 2.431 -8.923 1.00 96.75 96 ALA A CA 1
ATOM 731 C C . ALA A 1 96 ? 10.163 2.531 -7.957 1.00 96.75 96 ALA A C 1
ATOM 733 O O . ALA A 1 96 ? 9.009 2.519 -8.392 1.00 96.75 96 ALA A O 1
ATOM 734 N N . GLU A 1 97 ? 10.427 2.733 -6.665 1.00 97.00 97 GLU A N 1
ATOM 735 C CA . GLU A 1 97 ? 9.421 2.998 -5.642 1.00 97.00 97 GLU A CA 1
ATOM 736 C C . GLU A 1 97 ? 9.772 4.237 -4.814 1.00 97.00 97 GLU A C 1
ATOM 738 O O . GLU A 1 97 ? 10.879 4.382 -4.297 1.00 97.00 97 GLU A O 1
ATOM 743 N N . VAL A 1 98 ? 8.796 5.131 -4.667 1.00 97.00 98 VAL A N 1
ATOM 744 C CA . VAL A 1 98 ? 8.892 6.368 -3.891 1.00 97.00 98 VAL A CA 1
ATOM 745 C C . VAL A 1 98 ? 7.891 6.308 -2.749 1.00 97.00 98 VAL A C 1
ATOM 747 O O . VAL A 1 98 ? 6.690 6.173 -2.984 1.00 97.00 98 VAL A O 1
ATOM 750 N N . PHE A 1 99 ? 8.380 6.464 -1.522 1.00 96.62 99 PHE A N 1
ATOM 751 C CA . PHE A 1 99 ? 7.554 6.607 -0.326 1.00 96.62 99 PHE A CA 1
ATOM 752 C C . PHE A 1 99 ? 7.683 8.038 0.189 1.00 96.62 99 PHE A C 1
ATOM 754 O O . PHE A 1 99 ? 8.747 8.456 0.642 1.00 96.62 99 PHE A O 1
ATOM 761 N N . GLU A 1 100 ? 6.599 8.796 0.092 1.00 95.44 100 GLU A N 1
ATOM 762 C CA . GLU A 1 100 ? 6.517 10.184 0.531 1.00 95.44 100 GLU A CA 1
ATOM 763 C C . GLU A 1 100 ? 5.695 10.254 1.814 1.00 95.44 100 GLU A C 1
ATOM 765 O O . GLU A 1 100 ? 4.529 9.860 1.843 1.00 95.44 100 GLU A O 1
ATOM 770 N N . TYR A 1 101 ? 6.298 10.763 2.884 1.00 92.12 101 TYR A N 1
ATOM 771 C CA . TYR A 1 101 ? 5.600 10.948 4.148 1.00 92.12 101 TYR A CA 1
ATOM 772 C C . TYR A 1 101 ? 4.629 12.130 4.061 1.00 92.12 101 TYR A C 1
ATOM 774 O O . TYR A 1 101 ? 5.054 13.278 3.937 1.00 92.12 101 TYR A O 1
ATOM 782 N N . ASP A 1 102 ? 3.332 11.846 4.184 1.00 88.88 102 ASP A N 1
ATOM 783 C CA . ASP A 1 102 ? 2.279 12.859 4.262 1.00 88.88 102 ASP A CA 1
ATOM 784 C C . ASP A 1 102 ? 1.747 12.970 5.708 1.00 88.88 102 ASP A C 1
ATOM 786 O O . ASP A 1 102 ? 0.983 12.106 6.158 1.00 88.88 102 ASP A O 1
ATOM 790 N N . PRO A 1 103 ? 2.114 14.027 6.463 1.00 86.94 103 PRO A N 1
ATOM 791 C CA . PRO A 1 103 ? 1.647 14.217 7.834 1.00 86.94 103 PRO A CA 1
ATOM 792 C C . PRO A 1 103 ? 0.140 14.497 7.927 1.00 86.94 103 PRO A C 1
ATOM 794 O O . PRO A 1 103 ? -0.449 14.289 8.990 1.00 86.94 103 PRO A O 1
ATOM 797 N N . SER A 1 104 ? -0.505 14.957 6.849 1.00 86.50 104 SER A N 1
ATOM 798 C CA . SER A 1 104 ? -1.929 15.306 6.866 1.00 86.50 104 SER A CA 1
ATOM 799 C C . SER A 1 104 ? -2.815 14.082 7.114 1.00 86.50 104 SER A C 1
ATOM 801 O O . SER A 1 104 ? -3.788 14.168 7.867 1.00 86.50 104 SER A O 1
ATOM 803 N N . LEU A 1 105 ? -2.422 12.914 6.592 1.00 83.69 105 LEU A N 1
ATOM 804 C CA . LEU A 1 105 ? -3.121 11.648 6.820 1.00 83.69 105 LEU A CA 1
ATOM 805 C C . LEU A 1 105 ? -3.159 11.285 8.310 1.00 83.69 105 LEU A C 1
ATOM 807 O O . LEU A 1 105 ? -4.198 10.873 8.823 1.00 83.69 105 LEU A O 1
ATOM 811 N N . TYR A 1 106 ? -2.064 11.505 9.038 1.00 84.25 106 TYR A N 1
ATOM 812 C CA . TYR A 1 106 ? -1.992 11.226 10.474 1.00 84.25 106 TYR A CA 1
ATOM 813 C C . TYR A 1 106 ? -2.861 12.165 11.308 1.00 84.25 106 TYR A C 1
ATOM 815 O O . TYR A 1 106 ? -3.492 11.730 12.271 1.00 84.25 106 TYR A O 1
ATOM 823 N N . LEU A 1 107 ? -2.946 13.439 10.922 1.00 87.12 107 LEU A N 1
ATOM 824 C CA . LEU A 1 107 ? -3.802 14.420 11.595 1.00 87.12 107 LEU A CA 1
ATOM 825 C C . LEU A 1 107 ? -5.296 14.124 11.404 1.00 87.12 107 LEU A C 1
ATOM 827 O O . LEU A 1 107 ? -6.122 14.532 12.221 1.00 87.12 107 LEU A O 1
ATOM 831 N N . LEU A 1 108 ? -5.653 13.395 10.344 1.00 88.88 108 LEU A N 1
ATOM 832 C CA . LEU A 1 108 ? -7.031 13.004 10.054 1.00 88.88 108 LEU A CA 1
ATOM 833 C C . LEU A 1 108 ? -7.446 11.676 10.688 1.00 88.88 108 LEU A C 1
ATOM 835 O O . LEU A 1 108 ? -8.642 11.347 10.606 1.00 88.88 108 LEU A O 1
ATOM 839 N N . TYR A 1 109 ? -6.512 10.962 11.330 1.00 87.19 109 TYR A N 1
ATOM 840 C CA . TYR A 1 109 ? -6.770 9.700 12.016 1.00 87.19 109 TYR A CA 1
ATOM 841 C C . TYR A 1 109 ? -7.931 9.849 13.016 1.00 87.19 109 TYR A C 1
ATOM 843 O O . TYR A 1 109 ? -7.940 10.787 13.823 1.00 87.19 109 TYR A O 1
ATOM 851 N N . PRO A 1 110 ? -8.940 8.957 12.997 1.00 84.62 110 PRO A N 1
ATOM 852 C CA . PRO A 1 110 ? -10.075 9.078 13.902 1.00 84.62 110 PRO A CA 1
ATOM 853 C C . PRO A 1 110 ? -9.653 8.958 15.367 1.00 84.62 110 PRO A C 1
ATOM 855 O O . PRO A 1 110 ? -9.228 7.899 15.821 1.00 84.62 110 PRO A O 1
ATOM 858 N N . SER A 1 111 ? -9.879 10.018 16.146 1.00 83.50 111 SER A N 1
ATOM 859 C CA . SER A 1 111 ? -9.557 10.059 17.584 1.00 83.50 111 SER A CA 1
ATOM 860 C C . SER A 1 111 ? -10.222 8.946 18.400 1.00 83.50 111 SER A C 1
ATOM 862 O O . SER A 1 111 ? -9.725 8.558 19.453 1.00 83.50 111 SER A O 1
ATOM 864 N N . LYS A 1 112 ? -11.337 8.399 17.901 1.00 82.50 112 LYS A N 1
ATOM 865 C CA . LYS A 1 112 ? -12.057 7.264 18.494 1.00 82.50 112 LYS A CA 1
ATOM 866 C C . LYS A 1 112 ? -11.260 5.956 18.475 1.00 82.50 112 LYS A C 1
ATOM 868 O O . LYS A 1 112 ? -11.558 5.076 19.272 1.00 82.50 112 LYS A O 1
ATOM 873 N N . LEU A 1 113 ? -10.282 5.834 17.581 1.00 80.75 113 LEU A N 1
ATOM 874 C CA . LEU A 1 113 ? -9.391 4.678 17.468 1.00 80.75 113 LEU A CA 1
ATOM 875 C C . LEU A 1 113 ? -8.025 4.933 18.121 1.00 80.75 113 LEU A C 1
ATOM 877 O O . LEU A 1 113 ? -7.115 4.115 18.002 1.00 80.75 113 LEU A O 1
ATOM 881 N N . SER A 1 114 ? -7.847 6.083 18.775 1.00 81.56 114 SER A N 1
ATOM 882 C CA . SER A 1 114 ? -6.678 6.350 19.607 1.00 81.56 114 SER A CA 1
ATOM 883 C C . SER A 1 114 ? -6.875 5.739 20.995 1.00 81.56 114 SER A C 1
ATOM 885 O O . SER A 1 114 ? -8.001 5.523 21.446 1.00 81.56 114 SER A O 1
ATOM 887 N N . VAL A 1 115 ? -5.773 5.480 21.701 1.00 76.50 115 VAL A N 1
ATOM 888 C CA . VAL A 1 115 ? -5.816 4.934 23.063 1.00 76.50 115 VAL A CA 1
ATOM 889 C C . VAL A 1 115 ? -6.577 5.891 23.984 1.00 76.50 115 VAL A C 1
ATOM 891 O O . VAL A 1 115 ? -6.105 6.985 24.300 1.00 76.50 115 VAL A O 1
ATOM 894 N N . TYR A 1 116 ? -7.748 5.468 24.457 1.00 74.19 116 TYR A N 1
ATOM 895 C CA . TYR A 1 116 ? -8.449 6.160 25.530 1.00 74.19 116 TYR A CA 1
ATOM 896 C C . TYR A 1 116 ? -7.803 5.809 26.868 1.00 74.19 116 TYR A C 1
ATOM 898 O O . TYR A 1 116 ? -7.729 4.643 27.253 1.00 74.19 116 TYR A O 1
ATOM 906 N N . LYS A 1 117 ? -7.380 6.824 27.629 1.00 75.06 117 LYS A N 1
ATOM 907 C CA . LYS A 1 117 ? -7.041 6.643 29.046 1.00 75.06 117 LYS A CA 1
ATOM 908 C C . LYS A 1 117 ? -8.330 6.389 29.828 1.00 75.06 117 LYS A C 1
ATOM 910 O O . LYS A 1 117 ? -8.961 7.325 30.318 1.00 75.06 117 LYS A O 1
ATOM 915 N N . MET A 1 118 ? -8.745 5.129 29.921 1.00 74.12 118 MET A N 1
ATOM 916 C CA . MET A 1 118 ? -9.856 4.739 30.782 1.00 74.12 118 MET A CA 1
ATOM 917 C C . MET A 1 118 ? -9.450 4.943 32.245 1.00 74.12 118 MET A C 1
ATOM 919 O O . MET A 1 118 ? -8.490 4.343 32.726 1.00 74.12 118 MET A O 1
ATOM 923 N N . ARG A 1 119 ? -10.180 5.795 32.972 1.00 76.94 119 ARG A N 1
ATOM 924 C CA . ARG A 1 119 ? -10.096 5.834 34.437 1.00 76.94 119 ARG A CA 1
ATOM 925 C C . ARG A 1 119 ? -11.009 4.742 34.968 1.00 76.94 119 ARG A C 1
ATOM 927 O O . ARG A 1 119 ? -12.213 4.954 35.080 1.00 76.94 119 ARG A O 1
ATOM 934 N N . TRP A 1 120 ? -10.438 3.581 35.261 1.00 76.75 120 TRP A N 1
ATOM 935 C CA . TRP A 1 120 ? -11.143 2.576 36.042 1.00 76.75 120 TRP A CA 1
ATOM 936 C C . TRP A 1 120 ? -11.392 3.142 37.446 1.00 76.75 120 TRP A C 1
ATOM 938 O O . TRP A 1 120 ? -10.476 3.664 38.085 1.00 76.75 120 TRP A O 1
ATOM 948 N N . LYS A 1 121 ? -12.648 3.111 37.889 1.00 79.06 121 LYS A N 1
ATOM 949 C CA . LYS A 1 121 ? -13.036 3.383 39.270 1.00 79.06 121 LYS A CA 1
ATOM 950 C C . LYS A 1 121 ? -13.752 2.144 39.771 1.00 79.06 121 LYS A C 1
ATOM 952 O O . LYS A 1 121 ? -14.755 1.750 39.181 1.00 79.06 121 LYS A O 1
ATOM 957 N N . GLU A 1 122 ? -13.230 1.559 40.836 1.00 76.44 122 GLU A N 1
ATOM 958 C CA . GLU A 1 122 ? -13.948 0.549 41.598 1.00 76.44 122 GLU A CA 1
ATOM 959 C C . GLU A 1 122 ? -15.245 1.173 42.113 1.00 76.44 122 GLU A C 1
ATOM 961 O O . GLU A 1 122 ? -15.224 2.247 42.722 1.00 76.44 122 GLU A O 1
ATOM 966 N N . VAL A 1 123 ? -16.378 0.541 41.825 1.00 74.44 123 VAL A N 1
ATOM 967 C CA . VAL A 1 123 ? -17.622 0.864 42.518 1.00 74.44 123 VAL A CA 1
ATOM 968 C C . VAL A 1 123 ? -17.596 -0.009 43.762 1.00 74.44 123 VAL A C 1
ATOM 970 O O . VAL A 1 123 ? -17.655 -1.231 43.640 1.00 74.44 123 VAL A O 1
ATOM 973 N N . ALA A 1 124 ? -17.392 0.604 44.929 1.00 72.94 124 ALA A N 1
ATOM 974 C CA . ALA A 1 124 ? -17.454 -0.125 46.190 1.00 72.94 124 ALA A CA 1
ATOM 975 C C . ALA A 1 124 ? -18.834 -0.816 46.313 1.00 72.94 124 ALA A C 1
ATOM 977 O O . ALA A 1 124 ? -19.816 -0.217 45.859 1.00 72.94 124 ALA A O 1
ATOM 978 N N . PRO A 1 125 ? -18.893 -2.048 46.859 1.00 66.31 125 PRO A N 1
ATOM 979 C CA . PRO A 1 125 ? -20.134 -2.809 46.985 1.00 66.31 125 PRO A CA 1
ATOM 980 C C . PRO A 1 125 ? -21.223 -2.080 47.778 1.00 66.31 125 PRO A C 1
ATOM 982 O O . PRO A 1 125 ? -20.874 -1.345 48.732 1.00 66.31 125 PRO A O 1
#

Organism: NCBI:txid1975060

Sequence (125 aa):
MNLGNRKVILFVDGADVYFEGDIKVDEGQGFFLVISNKNIYIDSKVTGLQAVFLADQGFYTGTGDKQLHVKGSVAAWGQVHLQRDLGAAKNADTPAEVFEYDPSLYLLYPSKLSVYKMRWKEVAP

Radius of gyration: 17.48 Å; chains: 1; bounding box: 40×31×64 Å

Secondary structure (DSSP, 8-state):
-B-TT-EEEEEE-SS-EEE-S-BB--TTT-EEEEEESSEEEE-TT--EEEEEEEESSEEE--S-SS-EEEEEEEEESSEEE------HHHHTTS-SEEEE--HHHHHTS-GGGS-----------

Foldseek 3Di:
DEPELDEDEAEEEPDEAEDAEAYHYHFLRYAYEYAYQAEYEYDQPYAHYEYEYEYAAEYYNYEYQHAHEYEAYYDYNHYYHDHYDVDPVCVVPHPSYHYHHRCSNVVPPDPVPDDDPDDDDDDDD

pLDDT: mean 92.43, std 6.83, range [66.31, 98.44]